Protein AF-A0A163FP95-F1 (afdb_monomer_lite)

Radius of gyration: 19.17 Å; chains: 1; bounding box: 48×34×43 Å

Structure (mmCIF, N/CA/C/O backbone):
data_AF-A0A163FP95-F1
#
_entry.id   AF-A0A163FP95-F1
#
loop_
_atom_site.group_PDB
_atom_site.id
_atom_site.type_symbol
_atom_site.label_atom_id
_atom_site.label_alt_id
_atom_site.label_comp_id
_atom_site.label_asym_id
_atom_site.label_entity_id
_atom_site.label_seq_id
_atom_site.pdbx_PDB_ins_code
_atom_site.Cartn_x
_atom_site.Cartn_y
_atom_site.Cartn_z
_atom_site.occupancy
_atom_site.B_iso_or_equiv
_atom_site.auth_seq_id
_atom_site.auth_comp_id
_atom_site.auth_asym_id
_atom_site.auth_atom_id
_atom_site.pdbx_PDB_model_num
ATOM 1 N N . MET A 1 1 ? 31.883 22.678 -21.653 1.00 46.69 1 MET A N 1
ATOM 2 C CA . MET A 1 1 ? 30.876 22.072 -20.756 1.00 46.69 1 MET A CA 1
ATOM 3 C C . MET A 1 1 ? 29.627 21.788 -21.565 1.00 46.69 1 MET A C 1
ATOM 5 O O . MET A 1 1 ? 28.921 22.738 -21.874 1.00 46.69 1 MET A O 1
ATOM 9 N N . LYS A 1 2 ? 29.409 20.536 -21.975 1.00 46.62 2 LYS A N 1
ATOM 10 C CA . LYS A 1 2 ? 28.126 20.008 -22.465 1.00 46.62 2 LYS A CA 1
ATOM 11 C C . LYS A 1 2 ? 28.339 18.539 -22.810 1.00 46.62 2 LYS A C 1
ATOM 13 O O . LYS A 1 2 ? 28.812 18.267 -23.894 1.00 46.62 2 LYS A O 1
ATOM 18 N N . ASP A 1 3 ? 27.989 17.666 -21.877 1.00 42.66 3 ASP A N 1
ATOM 19 C CA . ASP A 1 3 ? 27.612 16.277 -22.139 1.00 42.66 3 ASP A CA 1
ATOM 20 C C . ASP A 1 3 ? 26.521 15.949 -21.115 1.00 42.66 3 ASP A C 1
ATOM 22 O O . ASP A 1 3 ? 26.754 15.348 -20.068 1.00 42.66 3 ASP A O 1
ATOM 26 N N . ALA A 1 4 ? 25.320 16.480 -21.354 1.00 55.12 4 ALA A N 1
ATOM 27 C CA . ALA A 1 4 ? 24.137 15.980 -20.673 1.00 55.12 4 ALA A CA 1
ATOM 28 C C . ALA A 1 4 ? 23.875 14.599 -21.279 1.00 55.12 4 ALA A C 1
ATOM 30 O O . ALA A 1 4 ? 23.397 14.501 -22.404 1.00 55.12 4 ALA A O 1
ATOM 31 N N . ASN A 1 5 ? 24.307 13.564 -20.561 1.00 53.00 5 ASN A N 1
ATOM 32 C CA . ASN A 1 5 ? 24.163 12.161 -20.919 1.00 53.00 5 ASN A CA 1
ATOM 33 C C . ASN A 1 5 ? 22.698 11.877 -21.295 1.00 53.00 5 ASN A C 1
ATOM 35 O O . ASN A 1 5 ? 21.823 11.870 -20.427 1.00 53.00 5 ASN A O 1
ATOM 39 N N . GLU A 1 6 ? 22.420 11.720 -22.588 1.00 56.12 6 GLU A N 1
ATOM 40 C CA . GLU A 1 6 ? 21.080 11.452 -23.102 1.00 56.12 6 GLU A CA 1
ATOM 41 C C . GLU A 1 6 ? 20.744 9.994 -22.768 1.00 56.12 6 GLU A C 1
ATOM 43 O O . GLU A 1 6 ? 21.067 9.063 -23.503 1.00 56.12 6 GLU A O 1
ATOM 48 N N . GLN A 1 7 ? 20.184 9.778 -21.577 1.00 68.56 7 GLN A N 1
ATOM 49 C CA . GLN A 1 7 ? 19.815 8.446 -21.114 1.00 68.56 7 GLN A CA 1
ATOM 50 C C . GLN A 1 7 ? 18.692 7.896 -21.998 1.00 68.56 7 GLN A C 1
ATOM 52 O O . GLN A 1 7 ? 17.533 8.306 -21.904 1.00 68.56 7 GLN A O 1
ATOM 57 N N . VAL A 1 8 ? 19.041 6.952 -22.870 1.00 73.38 8 VAL A N 1
ATOM 58 C CA . VAL A 1 8 ? 18.075 6.232 -23.699 1.00 73.38 8 VAL A CA 1
ATOM 59 C C . VAL A 1 8 ? 17.243 5.320 -22.799 1.00 73.38 8 VAL A C 1
ATOM 61 O O . VAL A 1 8 ? 17.754 4.400 -22.165 1.00 73.38 8 VAL A O 1
ATOM 64 N N . LEU A 1 9 ? 15.936 5.569 -22.753 1.00 78.00 9 LEU A N 1
ATOM 65 C CA . LEU A 1 9 ? 14.996 4.822 -21.923 1.00 78.00 9 LEU A CA 1
ATOM 66 C C . LEU A 1 9 ? 14.703 3.429 -22.517 1.00 78.00 9 LEU A C 1
ATOM 68 O O . LEU A 1 9 ? 13.754 3.268 -23.296 1.00 78.00 9 LEU A O 1
ATOM 72 N N . SER A 1 10 ? 15.479 2.416 -22.120 1.00 86.44 10 SER A N 1
ATOM 73 C CA . SER A 1 10 ? 15.246 1.009 -22.491 1.00 86.44 10 SER A CA 1
ATOM 74 C C . SER A 1 10 ? 13.986 0.440 -21.815 1.00 86.44 10 SER A C 1
ATOM 76 O O . SER A 1 10 ? 13.407 1.065 -20.926 1.00 86.44 10 SER A O 1
ATOM 78 N N . GLU A 1 11 ? 13.468 -0.705 -22.273 1.00 82.12 11 GLU A N 1
ATOM 79 C CA . GLU A 1 11 ? 12.379 -1.401 -21.558 1.00 82.12 11 GLU A CA 1
ATOM 80 C C . GLU A 1 11 ? 12.875 -2.012 -20.239 1.00 82.12 11 GLU A C 1
ATOM 82 O O . GLU A 1 11 ? 12.173 -1.933 -19.238 1.00 82.12 11 GLU A O 1
ATOM 87 N N . GLU A 1 12 ? 14.119 -2.494 -20.191 1.00 87.00 12 GLU A N 1
ATOM 88 C CA . GLU A 1 12 ? 14.756 -2.995 -18.966 1.00 87.00 12 GLU A CA 1
ATOM 89 C C . GLU A 1 12 ? 14.814 -1.920 -17.872 1.00 87.00 12 GLU A C 1
ATOM 91 O O . GLU A 1 12 ? 14.367 -2.148 -16.752 1.00 87.00 12 GLU A O 1
ATOM 96 N N . SER A 1 13 ? 15.253 -0.701 -18.201 1.00 87.38 13 SER A N 1
ATOM 97 C CA . SER A 1 13 ? 15.283 0.401 -17.232 1.00 87.38 13 SER A CA 1
ATOM 98 C C . SER A 1 13 ? 13.884 0.800 -16.751 1.00 87.38 13 SER A C 1
ATOM 100 O O . SER A 1 13 ? 13.740 1.301 -15.637 1.00 87.38 13 SER A O 1
ATOM 102 N N . LYS A 1 14 ? 12.837 0.567 -17.558 1.00 84.81 14 LYS A N 1
ATOM 103 C CA . LYS A 1 14 ? 11.447 0.773 -17.122 1.00 84.81 14 LYS A CA 1
ATOM 104 C C . LYS A 1 14 ? 10.998 -0.306 -16.145 1.00 84.81 14 LYS A C 1
ATOM 106 O O . LYS A 1 14 ? 10.303 0.037 -15.197 1.00 84.81 14 LYS A O 1
ATOM 111 N N . GLU A 1 15 ? 11.355 -1.571 -16.374 1.00 86.69 15 GLU A N 1
ATOM 112 C CA . GLU A 1 15 ? 11.075 -2.647 -15.411 1.00 86.69 15 GLU A CA 1
ATOM 113 C C . GLU A 1 15 ? 11.778 -2.394 -14.080 1.00 86.69 15 GLU A C 1
ATOM 115 O O . GLU A 1 15 ? 11.108 -2.349 -13.055 1.00 86.69 15 GLU A O 1
ATOM 120 N N . VAL A 1 16 ? 13.075 -2.070 -14.097 1.00 90.69 16 VAL A N 1
ATOM 121 C CA . VAL A 1 16 ? 13.829 -1.749 -12.871 1.00 90.69 16 VAL A CA 1
ATOM 122 C C . VAL A 1 16 ? 13.165 -0.618 -12.079 1.00 90.69 16 VAL A C 1
ATOM 124 O O . VAL A 1 16 ? 13.054 -0.688 -10.857 1.00 90.69 16 VAL A O 1
ATOM 127 N N . TRP A 1 17 ? 12.681 0.422 -12.765 1.00 88.44 17 TRP A N 1
ATOM 128 C CA . TRP A 1 17 ? 11.942 1.502 -12.112 1.00 88.44 17 TRP A CA 1
ATOM 129 C C . TRP A 1 17 ? 10.603 1.038 -11.521 1.00 88.44 17 TRP A C 1
ATOM 131 O O . TRP A 1 17 ? 10.270 1.415 -10.398 1.00 88.44 17 TRP A O 1
ATOM 141 N N . ARG A 1 18 ? 9.831 0.226 -12.253 1.00 86.81 18 ARG A N 1
ATOM 142 C CA . ARG A 1 18 ? 8.556 -0.320 -11.759 1.00 86.81 18 ARG A CA 1
ATOM 143 C C . ARG A 1 18 ? 8.756 -1.174 -10.513 1.00 86.81 18 ARG A C 1
ATOM 145 O O . ARG A 1 18 ? 8.034 -0.978 -9.536 1.00 86.81 18 ARG A O 1
ATOM 152 N N . ASP A 1 19 ? 9.754 -2.049 -10.536 1.00 89.12 19 ASP A N 1
ATOM 153 C CA . ASP A 1 19 ? 10.103 -2.902 -9.403 1.00 89.12 19 ASP A CA 1
ATOM 154 C C . ASP A 1 19 ? 10.531 -2.064 -8.201 1.00 89.12 19 ASP A C 1
ATOM 156 O O . ASP A 1 19 ? 10.069 -2.299 -7.087 1.00 89.12 19 ASP A O 1
ATOM 160 N N . HIS A 1 20 ? 11.347 -1.031 -8.424 1.00 91.06 20 HIS A N 1
ATOM 161 C CA . HIS A 1 20 ? 11.757 -0.120 -7.361 1.00 91.06 20 HIS A CA 1
ATOM 162 C C . HIS A 1 20 ? 10.558 0.570 -6.695 1.00 91.06 20 HIS A C 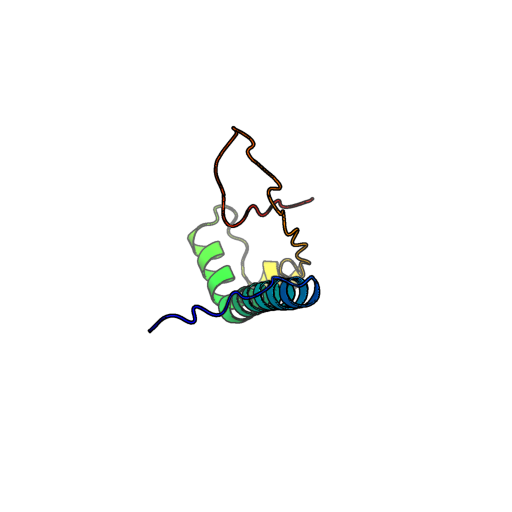1
ATOM 164 O O . HIS A 1 20 ? 10.445 0.555 -5.471 1.00 91.06 20 HIS A O 1
ATOM 170 N N . VAL A 1 21 ? 9.624 1.115 -7.481 1.00 88.69 21 VAL A N 1
ATOM 171 C CA . VAL A 1 21 ? 8.411 1.754 -6.940 1.00 88.69 21 VAL A CA 1
ATOM 172 C C . VAL A 1 21 ? 7.541 0.752 -6.178 1.00 88.69 21 VAL A C 1
ATOM 174 O O . VAL A 1 21 ? 7.008 1.088 -5.120 1.00 88.69 21 VAL A O 1
ATOM 177 N N . LEU A 1 22 ? 7.404 -0.479 -6.680 1.00 87.88 22 LEU A N 1
ATOM 178 C CA . LEU A 1 22 ? 6.672 -1.533 -5.978 1.00 87.88 22 LEU A CA 1
ATOM 179 C C . LEU A 1 22 ? 7.315 -1.843 -4.620 1.00 87.88 22 LEU A C 1
ATOM 181 O O . LEU A 1 22 ? 6.606 -1.906 -3.617 1.00 87.88 22 LEU A O 1
ATOM 185 N N . GLN A 1 23 ? 8.642 -1.981 -4.571 1.00 90.81 23 GLN A N 1
ATOM 186 C CA . GLN A 1 23 ? 9.369 -2.218 -3.323 1.00 90.81 23 GLN A CA 1
ATOM 187 C C . GLN A 1 23 ? 9.200 -1.066 -2.332 1.00 90.81 23 GLN A C 1
ATOM 189 O O . GLN A 1 23 ? 8.950 -1.318 -1.159 1.00 90.81 23 GLN A O 1
ATOM 194 N N . GLU A 1 24 ? 9.250 0.189 -2.785 1.00 92.38 24 GLU A N 1
ATOM 195 C CA . GLU A 1 24 ? 9.005 1.346 -1.914 1.00 92.38 24 GLU A CA 1
ATOM 196 C C . GLU A 1 24 ? 7.602 1.312 -1.290 1.00 92.38 24 GLU A C 1
ATOM 198 O O . GLU A 1 24 ? 7.446 1.564 -0.095 1.00 92.38 24 GLU A O 1
ATOM 203 N N . ILE A 1 25 ? 6.577 0.941 -2.064 1.00 88.69 25 ILE A N 1
ATOM 204 C CA . ILE A 1 25 ? 5.199 0.833 -1.563 1.00 88.69 25 ILE A CA 1
ATOM 205 C C . ILE A 1 25 ? 5.068 -0.313 -0.554 1.00 88.69 25 ILE A C 1
ATOM 207 O O . ILE A 1 25 ? 4.464 -0.132 0.506 1.00 88.69 25 ILE A O 1
ATOM 211 N N . VAL A 1 26 ? 5.654 -1.475 -0.849 1.00 88.50 26 VAL A N 1
ATOM 212 C CA . VAL A 1 26 ? 5.656 -2.629 0.064 1.00 88.50 26 VAL A CA 1
ATOM 213 C C . VAL A 1 26 ? 6.382 -2.284 1.365 1.00 88.50 26 VAL A C 1
ATOM 215 O O . VAL A 1 26 ? 5.843 -2.510 2.449 1.00 88.50 26 VAL A O 1
ATOM 218 N N . ASN A 1 27 ? 7.560 -1.667 1.274 1.00 91.44 27 ASN A N 1
ATOM 219 C CA . ASN A 1 27 ? 8.343 -1.234 2.430 1.00 91.44 27 ASN A CA 1
ATOM 220 C C . ASN A 1 27 ? 7.582 -0.207 3.271 1.00 91.44 27 ASN A C 1
ATOM 222 O O . ASN A 1 27 ? 7.574 -0.290 4.501 1.00 91.44 27 ASN A O 1
ATOM 226 N N . PHE A 1 28 ? 6.909 0.747 2.626 1.00 90.94 28 PHE A N 1
ATOM 227 C CA . PHE A 1 28 ? 6.083 1.737 3.307 1.00 90.94 28 PHE A CA 1
ATOM 228 C C . PHE A 1 28 ? 4.948 1.082 4.102 1.00 90.94 28 PHE A C 1
ATOM 230 O O . PHE A 1 28 ? 4.790 1.371 5.287 1.00 90.94 28 PHE A O 1
ATOM 237 N N . LEU A 1 29 ? 4.182 0.180 3.480 1.00 89.06 29 LEU A N 1
ATOM 238 C CA . LEU A 1 29 ? 3.066 -0.504 4.142 1.00 89.06 29 LEU A CA 1
ATOM 239 C C . LEU A 1 29 ? 3.554 -1.417 5.274 1.00 89.06 29 LEU A C 1
ATOM 241 O O . LEU A 1 29 ? 2.986 -1.401 6.365 1.00 89.06 29 LEU A O 1
ATOM 245 N N . GLY A 1 30 ? 4.636 -2.163 5.037 1.00 89.50 30 GLY A N 1
ATOM 246 C CA . GLY A 1 30 ? 5.226 -3.063 6.026 1.00 89.50 30 GLY A CA 1
ATOM 247 C C . GLY A 1 30 ? 5.792 -2.327 7.242 1.00 89.50 30 GLY A C 1
ATOM 248 O O . GLY A 1 30 ? 5.514 -2.706 8.377 1.00 89.50 30 GLY A O 1
ATOM 249 N N . SER A 1 31 ? 6.540 -1.239 7.024 1.00 93.44 31 SER A N 1
ATOM 250 C CA . SER A 1 31 ? 7.164 -0.465 8.112 1.00 93.44 31 SER A CA 1
ATOM 251 C C . SER A 1 31 ? 6.174 0.365 8.932 1.00 93.44 31 SER A C 1
ATOM 253 O O . SER A 1 31 ? 6.492 0.747 10.057 1.00 93.44 31 SER A O 1
ATOM 255 N N . ARG A 1 32 ? 4.975 0.632 8.399 1.00 93.50 32 ARG A N 1
ATOM 256 C CA . ARG A 1 32 ? 3.953 1.477 9.040 1.00 93.50 32 ARG A CA 1
ATOM 257 C C . ARG A 1 32 ? 2.712 0.717 9.497 1.00 93.50 32 ARG A C 1
ATOM 259 O O . ARG A 1 32 ? 1.691 1.340 9.774 1.00 93.50 32 ARG A O 1
ATOM 266 N N . LYS A 1 33 ? 2.783 -0.613 9.616 1.00 91.06 33 LYS A N 1
ATOM 267 C CA . LYS A 1 33 ? 1.647 -1.455 10.033 1.00 91.06 33 LYS A CA 1
ATOM 268 C C . LYS A 1 33 ? 0.973 -0.953 11.318 1.00 91.06 33 LYS A C 1
ATOM 270 O O . LYS A 1 33 ? -0.245 -0.808 11.348 1.00 91.06 33 LYS A O 1
ATOM 275 N N . ASP A 1 34 ? 1.750 -0.639 12.353 1.00 91.06 34 ASP A N 1
ATOM 276 C CA . ASP A 1 34 ? 1.195 -0.137 13.617 1.00 91.06 34 ASP A CA 1
ATOM 277 C C . ASP A 1 34 ? 0.565 1.255 13.476 1.00 91.06 34 ASP A C 1
ATOM 279 O O . ASP A 1 34 ? -0.529 1.494 13.987 1.00 91.06 34 ASP A O 1
ATOM 283 N N . GLU A 1 35 ? 1.187 2.144 12.698 1.00 93.50 35 GLU A N 1
ATOM 284 C CA . GLU A 1 35 ? 0.644 3.475 12.410 1.00 93.50 35 GLU A CA 1
ATOM 285 C C . GLU A 1 35 ? -0.700 3.387 11.664 1.00 93.50 35 GLU A C 1
ATOM 287 O O . GLU A 1 35 ? -1.617 4.164 11.930 1.00 93.50 35 GLU A O 1
ATOM 292 N N . ILE A 1 36 ? -0.853 2.411 10.762 1.00 92.19 36 ILE A N 1
ATOM 293 C CA . ILE A 1 36 ? -2.108 2.154 10.043 1.00 92.19 36 ILE A CA 1
ATOM 294 C C . ILE A 1 36 ? -3.230 1.790 11.027 1.00 92.19 36 ILE A C 1
ATOM 296 O O . ILE A 1 36 ? -4.320 2.363 10.933 1.00 92.19 36 ILE A O 1
ATOM 300 N N . TYR A 1 37 ? -2.971 0.910 12.002 1.00 91.06 37 TYR A N 1
ATOM 301 C CA . TYR A 1 37 ? -3.960 0.585 13.039 1.00 91.06 37 TYR A CA 1
ATOM 302 C C . TYR A 1 37 ? -4.318 1.795 13.900 1.00 91.06 37 TYR A C 1
ATOM 304 O O . TYR A 1 37 ? -5.498 2.050 14.150 1.00 91.06 37 TYR A O 1
ATOM 312 N N . GLU A 1 38 ? -3.320 2.560 14.345 1.00 90.62 38 GLU A N 1
ATOM 313 C CA . GLU A 1 38 ? -3.561 3.752 15.159 1.00 90.62 38 GLU A CA 1
ATOM 314 C C . GLU A 1 38 ? -4.388 4.799 14.413 1.00 90.62 38 GLU A C 1
ATOM 316 O O . GLU A 1 38 ? -5.308 5.397 14.977 1.00 90.62 38 GLU A O 1
ATOM 321 N N . ASN A 1 39 ? -4.066 5.028 13.142 1.00 90.88 39 ASN A N 1
ATOM 322 C CA . ASN A 1 39 ? -4.782 5.978 12.304 1.00 90.88 39 ASN A CA 1
ATOM 323 C C . ASN A 1 39 ? -6.224 5.522 12.067 1.00 90.88 39 ASN A C 1
ATOM 325 O O . ASN A 1 39 ? -7.137 6.342 12.181 1.00 90.88 39 ASN A O 1
ATOM 329 N N . TYR A 1 40 ? -6.451 4.225 11.831 1.00 91.31 40 TYR A N 1
ATOM 330 C CA . TYR A 1 40 ? -7.799 3.663 11.758 1.00 91.31 40 TYR A CA 1
ATOM 331 C C . TYR A 1 40 ? -8.575 3.889 13.061 1.00 91.31 40 TYR A C 1
ATOM 333 O O . TYR A 1 40 ? -9.696 4.395 13.023 1.00 91.31 40 TYR A O 1
ATOM 341 N N . ALA A 1 41 ? -7.973 3.599 14.217 1.00 87.56 41 ALA A N 1
ATOM 342 C CA . ALA A 1 41 ? -8.620 3.777 15.517 1.00 87.56 41 ALA A CA 1
ATOM 343 C C . ALA A 1 41 ? -8.999 5.244 15.802 1.00 87.56 41 ALA A C 1
ATOM 345 O O . ALA A 1 41 ? -10.024 5.507 16.430 1.00 87.56 41 ALA A O 1
ATOM 346 N N . LYS A 1 42 ? -8.195 6.203 15.321 1.00 86.50 42 LYS A N 1
ATOM 347 C CA . LYS A 1 42 ? -8.447 7.647 15.475 1.00 86.50 42 LYS A CA 1
ATOM 348 C C . LYS A 1 42 ? -9.532 8.176 14.529 1.00 86.50 42 LYS A C 1
ATOM 350 O O . LYS A 1 42 ? -10.207 9.139 14.881 1.00 86.50 42 LYS A O 1
ATOM 355 N N . GLN A 1 43 ? -9.668 7.599 13.333 1.00 85.88 43 GLN A N 1
ATOM 356 C CA . GLN A 1 43 ? -10.471 8.173 12.240 1.00 85.88 43 GLN A CA 1
ATOM 357 C C . GLN A 1 43 ? -11.753 7.389 11.917 1.00 85.88 43 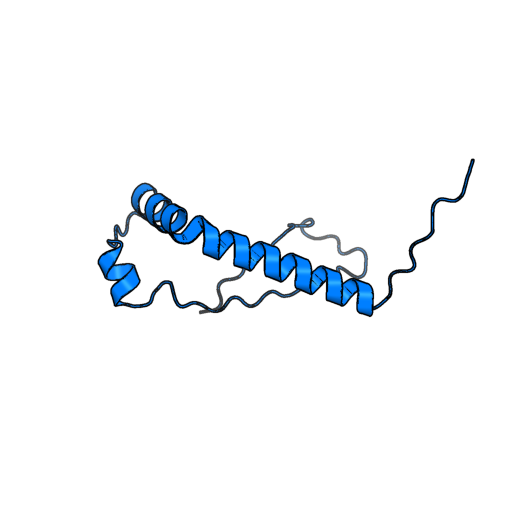GLN A C 1
ATOM 359 O O . GLN A 1 43 ? -12.654 7.935 11.286 1.00 85.88 43 GLN A O 1
ATOM 364 N N . SER A 1 44 ? -11.851 6.118 12.313 1.00 80.31 44 SER A N 1
ATOM 365 C CA . SER A 1 44 ? -12.964 5.240 11.939 1.00 80.31 44 SER A CA 1
ATOM 366 C C . SER A 1 44 ? -14.167 5.366 12.875 1.00 80.31 44 SER A C 1
ATOM 368 O O . SER A 1 44 ? -14.052 5.231 14.094 1.00 80.31 44 SER A O 1
ATOM 370 N N . GLU A 1 45 ? -15.360 5.513 12.295 1.00 77.06 45 GLU A N 1
ATOM 371 C CA . GLU A 1 45 ? -16.632 5.429 13.025 1.00 77.06 45 GLU A CA 1
ATOM 372 C C . GLU A 1 45 ? -16.984 3.988 13.434 1.00 77.06 45 GLU A C 1
ATOM 374 O O . GLU A 1 45 ? -17.659 3.783 14.441 1.00 77.06 45 GLU A O 1
ATOM 379 N N . ALA A 1 46 ? -16.490 2.987 12.692 1.00 77.56 46 ALA A N 1
ATOM 380 C CA . ALA A 1 46 ? -16.793 1.570 12.913 1.00 77.56 46 ALA A CA 1
ATOM 381 C C . ALA A 1 46 ? -16.010 0.941 14.084 1.00 77.56 46 ALA A C 1
ATOM 383 O O . ALA A 1 46 ? -16.401 -0.116 14.572 1.00 77.56 46 ALA A O 1
ATOM 384 N N . ARG A 1 47 ? -14.930 1.595 14.546 1.00 77.25 47 ARG A N 1
ATOM 385 C CA . ARG A 1 47 ? -14.159 1.276 15.770 1.00 77.25 47 ARG A CA 1
ATOM 386 C C . ARG A 1 47 ? -13.810 -0.211 15.979 1.00 77.25 47 ARG A C 1
ATOM 388 O O . ARG A 1 47 ? -13.833 -0.682 17.116 1.00 77.25 47 ARG A O 1
ATOM 395 N N . LEU A 1 48 ? -13.467 -0.957 14.923 1.00 90.06 48 LEU A N 1
ATOM 396 C CA . LEU A 1 48 ? -12.921 -2.310 15.099 1.00 90.06 48 LEU A CA 1
ATOM 397 C C . LEU A 1 48 ? -11.615 -2.243 15.904 1.00 90.06 48 LEU A C 1
ATOM 399 O O . LEU A 1 48 ? -10.774 -1.377 15.654 1.00 90.06 48 LEU A O 1
ATOM 403 N N . SER A 1 49 ? -11.452 -3.141 16.878 1.00 89.81 49 SER A N 1
ATOM 404 C CA . SER A 1 49 ? -10.207 -3.228 17.644 1.00 89.81 49 SER A CA 1
ATOM 405 C C . SER A 1 49 ? -9.106 -3.890 16.812 1.00 89.81 49 SER A C 1
ATOM 407 O O . SER A 1 49 ? -9.392 -4.634 15.870 1.00 89.81 49 SER A O 1
ATOM 409 N N . LYS A 1 50 ? -7.840 -3.646 17.170 1.00 90.88 50 LYS A N 1
ATOM 410 C CA . LYS A 1 50 ? -6.688 -4.264 16.495 1.00 90.88 50 LYS A CA 1
ATOM 411 C C . LYS A 1 50 ? -6.786 -5.791 16.519 1.00 90.88 50 LYS A C 1
ATOM 413 O O . LYS A 1 50 ? -6.541 -6.426 15.502 1.00 90.88 50 LYS A O 1
ATOM 418 N N . GLU A 1 51 ? -7.214 -6.363 17.642 1.00 92.00 51 GLU A N 1
ATOM 419 C CA . GLU A 1 51 ? -7.350 -7.811 17.825 1.00 92.00 51 GLU A CA 1
ATOM 420 C C . GLU A 1 51 ? -8.373 -8.414 16.861 1.00 92.00 51 GLU A C 1
ATOM 422 O O . GLU A 1 51 ? -8.139 -9.494 16.329 1.00 92.00 51 GLU A O 1
ATOM 427 N N . VAL A 1 52 ? -9.485 -7.716 16.600 1.00 93.31 52 VAL A N 1
ATOM 428 C CA . VAL A 1 52 ? -10.490 -8.169 15.625 1.00 93.31 52 VAL A CA 1
ATOM 429 C C . VAL A 1 52 ? -9.935 -8.084 14.207 1.00 93.31 52 VAL A C 1
ATOM 431 O O . VAL A 1 52 ? -10.083 -9.024 13.434 1.00 93.31 52 VAL A O 1
ATOM 434 N N . ILE A 1 53 ? -9.268 -6.979 13.864 1.00 92.38 53 ILE A N 1
ATOM 435 C CA . ILE A 1 53 ? -8.690 -6.786 12.526 1.00 92.38 53 ILE A CA 1
ATOM 436 C C . ILE A 1 53 ? -7.630 -7.861 12.237 1.00 92.38 53 ILE A C 1
ATOM 438 O O . ILE A 1 53 ? -7.590 -8.401 11.133 1.00 92.38 53 ILE A O 1
ATOM 442 N N . GLU A 1 54 ? -6.801 -8.198 13.227 1.00 91.56 54 GLU A N 1
ATOM 443 C CA . GLU A 1 54 ? -5.788 -9.251 13.108 1.00 91.56 54 GLU A CA 1
ATOM 444 C C . GLU A 1 54 ? -6.390 -10.655 13.112 1.00 91.56 54 GLU A C 1
ATOM 446 O O . GLU A 1 54 ? -6.002 -11.477 12.287 1.00 91.56 54 GLU A O 1
ATOM 451 N N . GLY A 1 55 ? -7.345 -10.929 14.003 1.00 93.25 55 GLY A N 1
ATOM 452 C CA . GLY A 1 55 ? -7.975 -12.244 14.126 1.00 93.25 55 GLY A CA 1
ATOM 453 C C . GLY A 1 55 ? -8.750 -12.668 12.879 1.00 93.25 55 GLY A C 1
ATOM 454 O O . GLY A 1 55 ? -8.764 -13.848 12.543 1.00 93.25 55 GLY A O 1
ATOM 455 N N . GLU A 1 56 ? -9.336 -11.704 12.168 1.00 94.06 56 GLU A N 1
ATOM 456 C CA . GLU A 1 56 ? -10.066 -11.930 10.914 1.00 94.06 56 GLU A CA 1
ATOM 457 C C . GLU A 1 56 ? -9.170 -11.819 9.664 1.00 94.06 56 GLU A C 1
ATOM 459 O O . GLU A 1 56 ? -9.669 -11.892 8.541 1.00 94.06 56 GLU A O 1
ATOM 464 N N . GLY A 1 57 ? -7.856 -11.611 9.824 1.00 90.06 57 GLY A N 1
ATOM 465 C CA . GLY A 1 57 ? -6.918 -11.524 8.698 1.00 90.06 57 GLY A CA 1
ATOM 466 C C . GLY A 1 57 ? -7.159 -10.320 7.782 1.00 90.06 57 GLY A C 1
ATOM 467 O O . GLY A 1 57 ? -6.813 -10.346 6.606 1.00 90.06 57 GLY A O 1
ATOM 468 N N . LEU A 1 58 ? -7.744 -9.227 8.283 1.00 88.88 58 LEU A N 1
ATOM 469 C CA . LEU A 1 58 ? -8.104 -8.072 7.444 1.00 88.88 58 LEU A CA 1
ATOM 470 C C . LEU A 1 58 ? -6.887 -7.278 6.933 1.00 88.88 58 LEU A C 1
ATOM 472 O O . LEU A 1 58 ? -7.035 -6.411 6.072 1.00 88.88 58 LEU A O 1
ATOM 476 N N . MET A 1 59 ? -5.692 -7.562 7.459 1.00 86.94 59 MET A N 1
ATOM 477 C CA . MET A 1 59 ? -4.421 -7.044 6.940 1.00 86.94 59 MET A CA 1
ATOM 478 C C . MET A 1 59 ? -3.770 -7.962 5.898 1.00 86.94 59 MET A C 1
ATOM 480 O O . MET A 1 59 ? -2.762 -7.571 5.308 1.00 86.94 59 MET A O 1
ATOM 484 N N . ASP A 1 60 ? -4.340 -9.139 5.642 1.00 86.31 60 ASP A N 1
ATOM 485 C CA . ASP A 1 60 ? -3.849 -10.081 4.640 1.00 86.31 60 ASP A CA 1
ATOM 486 C C . ASP A 1 60 ? -4.453 -9.716 3.280 1.00 86.31 60 ASP A C 1
ATOM 488 O O . ASP A 1 60 ? -5.404 -10.330 2.796 1.00 86.31 60 ASP A O 1
ATOM 492 N N . PHE A 1 61 ? -3.927 -8.651 2.673 1.00 80.38 61 PHE A N 1
ATOM 493 C CA . PHE A 1 61 ? -4.384 -8.165 1.374 1.00 80.38 61 PHE A CA 1
ATOM 494 C C . PHE A 1 61 ? -3.282 -8.212 0.319 1.00 80.38 61 PHE A C 1
ATOM 496 O O . PHE A 1 61 ? -2.102 -7.982 0.586 1.00 80.38 61 PHE A O 1
ATOM 503 N N . GLU A 1 62 ? -3.700 -8.446 -0.921 1.00 81.88 62 GLU A N 1
ATOM 504 C CA . GLU A 1 62 ? -2.848 -8.322 -2.097 1.00 81.88 62 GLU A CA 1
ATOM 505 C C . GLU A 1 62 ? -3.061 -6.956 -2.751 1.00 81.88 62 GLU A C 1
ATOM 507 O O . GLU A 1 62 ? -4.187 -6.465 -2.873 1.00 81.88 62 GLU A O 1
ATOM 512 N N . LEU A 1 63 ? -1.969 -6.331 -3.196 1.00 76.81 63 LEU A N 1
ATOM 513 C CA . LEU A 1 63 ? -2.016 -5.060 -3.910 1.00 76.81 63 LEU A CA 1
ATOM 514 C C . LEU A 1 63 ? -1.629 -5.262 -5.375 1.00 76.81 63 LEU A C 1
ATOM 516 O O . LEU A 1 63 ? -0.485 -5.580 -5.690 1.00 76.81 63 LEU A O 1
ATOM 520 N N . ALA A 1 64 ? -2.570 -4.996 -6.280 1.00 77.12 64 ALA A N 1
ATOM 521 C CA . ALA A 1 64 ? -2.298 -4.922 -7.710 1.00 77.12 64 ALA A CA 1
ATOM 522 C C . ALA A 1 64 ? -2.015 -3.469 -8.124 1.00 77.12 64 ALA A C 1
ATOM 524 O O . ALA A 1 64 ? -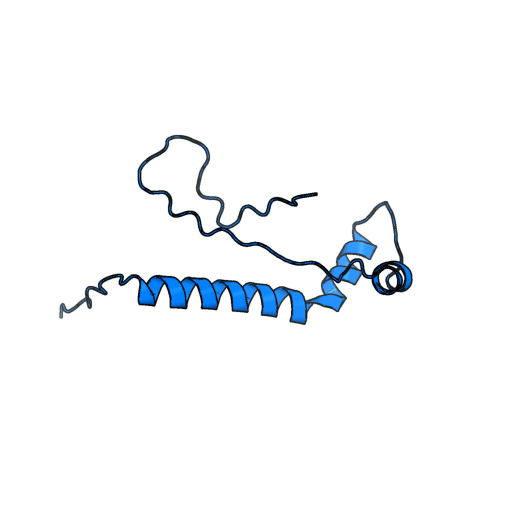2.868 -2.591 -7.977 1.00 77.12 64 ALA A O 1
ATOM 525 N N . ILE A 1 65 ? -0.827 -3.214 -8.680 1.00 76.31 65 ILE A N 1
ATOM 526 C CA . ILE A 1 65 ? -0.430 -1.890 -9.180 1.00 76.31 65 ILE A CA 1
ATOM 527 C C . ILE A 1 65 ? -0.361 -1.922 -10.702 1.00 76.31 65 ILE A C 1
ATOM 529 O O . ILE A 1 65 ? 0.360 -2.721 -11.293 1.00 76.31 65 ILE A O 1
ATOM 533 N N . THR A 1 66 ? -1.092 -1.015 -11.348 1.00 74.50 66 THR A N 1
ATOM 534 C CA . THR A 1 66 ? -1.027 -0.830 -12.802 1.00 74.50 66 THR A CA 1
ATOM 535 C C . THR A 1 66 ? -0.264 0.445 -13.134 1.00 74.50 66 THR A C 1
ATOM 537 O O . THR A 1 66 ? -0.708 1.548 -12.817 1.00 74.50 66 THR A O 1
ATOM 540 N N . PHE A 1 67 ? 0.864 0.307 -13.830 1.00 71.75 67 PHE A N 1
ATOM 541 C CA . PHE A 1 67 ? 1.629 1.445 -14.334 1.00 71.75 67 PHE A CA 1
ATOM 542 C C . PHE A 1 67 ? 1.040 1.941 -15.658 1.00 71.75 67 PHE A C 1
ATOM 544 O O . PHE A 1 67 ? 1.282 1.371 -16.724 1.00 71.75 67 PHE A O 1
ATOM 551 N N . LEU A 1 68 ? 0.273 3.027 -15.597 1.00 73.44 68 LEU A N 1
ATOM 552 C CA . LEU A 1 68 ? -0.298 3.667 -16.779 1.00 73.44 68 LEU A CA 1
ATOM 553 C C . LEU A 1 68 ? 0.735 4.615 -17.405 1.00 73.44 68 LEU A C 1
ATOM 555 O O . LEU A 1 68 ? 1.109 5.625 -16.812 1.00 73.44 68 LEU A O 1
ATOM 559 N N . ARG A 1 69 ? 1.198 4.315 -18.625 1.00 64.12 69 ARG A N 1
ATOM 560 C CA . ARG A 1 69 ? 1.898 5.309 -19.453 1.00 64.12 69 ARG A CA 1
ATOM 561 C C . ARG A 1 69 ? 0.850 6.081 -20.228 1.00 64.12 69 ARG A C 1
ATOM 563 O O . ARG A 1 69 ? 0.251 5.529 -21.149 1.00 64.12 69 ARG A O 1
ATOM 570 N N . ASP A 1 70 ? 0.676 7.351 -19.887 1.00 57.47 70 ASP A N 1
ATOM 571 C CA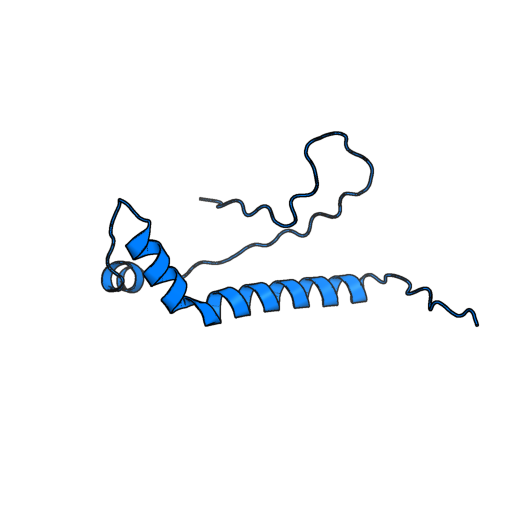 . ASP A 1 70 ? -0.182 8.243 -20.654 1.00 57.47 70 ASP A CA 1
ATOM 572 C C . ASP A 1 70 ? 0.471 8.509 -22.022 1.00 57.47 70 ASP A C 1
ATOM 574 O O . ASP A 1 70 ? 1.329 9.380 -22.204 1.00 57.47 70 ASP A O 1
ATOM 578 N N . LYS A 1 71 ? 0.170 7.653 -23.002 1.00 51.97 71 LYS A N 1
ATOM 579 C CA . LYS A 1 71 ? 0.671 7.798 -24.368 1.00 51.97 71 LYS A CA 1
ATOM 580 C C . LYS A 1 71 ? -0.186 8.850 -25.080 1.00 51.97 71 LYS A C 1
ATOM 582 O O . LYS A 1 71 ? -1.073 8.509 -25.848 1.00 51.97 71 LYS A O 1
ATOM 587 N N . LYS A 1 72 ? 0.206 10.116 -24.888 1.00 48.12 72 LYS A N 1
ATOM 588 C CA . LYS A 1 72 ? -0.210 11.343 -25.604 1.00 48.12 72 LYS A CA 1
ATOM 589 C C . LYS A 1 72 ? -1.578 11.945 -25.223 1.00 48.12 72 LYS A C 1
ATOM 591 O O . LYS A 1 72 ? -2.620 11.441 -25.609 1.00 48.12 72 LYS A O 1
ATOM 596 N N . LYS A 1 73 ? -1.505 13.174 -24.687 1.00 48.47 73 LYS A N 1
ATOM 597 C CA . LYS A 1 73 ? -2.437 14.306 -24.893 1.00 48.47 73 LYS A CA 1
ATOM 598 C C . LYS A 1 73 ? -3.939 13.966 -24.835 1.00 48.47 73 LYS A C 1
ATOM 600 O O . LYS A 1 73 ? -4.664 14.311 -25.767 1.00 48.47 73 LYS A O 1
ATOM 605 N N . TRP A 1 74 ? -4.429 13.383 -23.743 1.00 44.34 74 TRP A N 1
ATOM 606 C CA . TRP A 1 74 ? -5.869 13.406 -23.474 1.00 44.34 74 TRP A CA 1
ATOM 607 C C . TRP A 1 74 ? -6.216 14.594 -22.570 1.00 44.34 74 TRP A C 1
ATOM 609 O O . TRP A 1 74 ? -5.772 14.704 -21.430 1.00 44.34 74 TRP A O 1
ATOM 619 N N . PHE A 1 75 ? -7.002 15.520 -23.115 1.00 51.16 75 PHE A N 1
ATOM 620 C CA . PHE A 1 75 ? -7.698 16.570 -22.377 1.00 51.16 75 PHE A CA 1
ATOM 621 C C . PHE A 1 75 ? -8.729 15.885 -21.462 1.00 51.16 75 PHE A C 1
ATOM 623 O O . PHE A 1 75 ? -9.815 15.522 -21.905 1.00 51.16 75 PHE A O 1
ATOM 630 N N . GLY A 1 76 ? -8.381 15.628 -20.202 1.00 42.81 76 GLY A N 1
ATOM 631 C CA . GLY A 1 76 ? -9.317 15.028 -19.252 1.00 42.81 76 GLY A CA 1
ATOM 632 C C . GLY A 1 76 ? -8.651 14.594 -17.956 1.00 42.81 76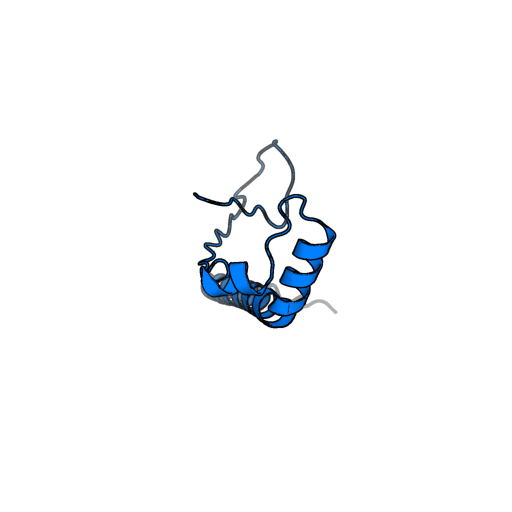 GLY A C 1
ATOM 633 O O . GLY A 1 76 ? -8.110 13.503 -17.898 1.00 42.81 76 GLY A O 1
ATOM 634 N N . LEU A 1 77 ? -8.756 15.459 -16.942 1.00 47.28 77 LEU A N 1
ATOM 635 C CA . LEU A 1 77 ? -8.419 15.250 -15.526 1.00 47.28 77 LEU A CA 1
ATOM 636 C C . LEU A 1 77 ? -6.970 14.809 -15.261 1.00 47.28 77 LEU A C 1
ATOM 638 O O . LEU A 1 77 ? -6.578 13.667 -15.456 1.00 47.28 77 LEU A O 1
ATOM 642 N N . GLY A 1 78 ? -6.193 15.788 -14.797 1.00 46.25 78 GLY A N 1
ATOM 643 C CA . GLY A 1 78 ? -4.749 15.747 -14.632 1.00 46.25 78 GLY A CA 1
ATOM 644 C C . GLY A 1 78 ? -4.172 14.544 -13.888 1.00 46.25 78 GLY A C 1
ATOM 645 O O . GLY A 1 78 ? -4.821 13.856 -13.105 1.00 46.25 78 GLY A O 1
ATOM 646 N N . SER A 1 79 ? -2.880 14.377 -14.154 1.00 48.16 79 SER A N 1
ATOM 647 C CA . SER A 1 79 ? -1.913 13.457 -13.570 1.00 48.16 79 SER A CA 1
ATOM 648 C C . SER A 1 79 ? -2.026 13.326 -12.046 1.00 48.16 79 SER A C 1
ATOM 650 O O . SER A 1 79 ? -1.305 13.979 -11.290 1.00 48.16 79 SER A O 1
ATOM 652 N N . GLY A 1 80 ? -2.912 12.448 -11.584 1.00 49.41 80 GLY A N 1
ATOM 653 C CA . GLY A 1 80 ? -2.851 11.903 -10.238 1.00 49.41 80 GLY A CA 1
ATOM 654 C C . GLY A 1 80 ? -1.722 10.881 -10.190 1.00 49.41 80 GLY A C 1
ATOM 655 O O . GLY A 1 80 ? -1.828 9.826 -10.804 1.00 49.41 80 GLY A O 1
ATOM 656 N N . PHE A 1 81 ? -0.649 11.211 -9.472 1.00 54.78 81 PHE A N 1
ATOM 657 C CA . PHE A 1 81 ? 0.540 10.387 -9.207 1.00 54.78 81 PHE A CA 1
ATOM 658 C C . PHE A 1 81 ? 0.222 8.938 -8.779 1.00 54.78 81 PHE A C 1
ATOM 660 O O . PHE A 1 81 ? 1.036 8.042 -8.976 1.00 54.78 81 PHE A O 1
ATOM 667 N N . PHE A 1 82 ? -0.975 8.686 -8.244 1.00 54.47 82 PHE A N 1
ATOM 668 C CA . PHE A 1 82 ? -1.425 7.369 -7.824 1.00 54.47 82 PHE A CA 1
ATOM 669 C C . PHE A 1 82 ? -2.961 7.335 -7.778 1.00 54.47 82 PHE A C 1
ATOM 671 O O . PHE A 1 82 ? -3.573 8.119 -7.053 1.00 54.47 82 PHE A O 1
ATOM 678 N N . LYS A 1 83 ? -3.602 6.443 -8.544 1.00 59.38 83 LYS A N 1
ATOM 679 C CA . LYS A 1 83 ? -5.029 6.118 -8.386 1.00 59.38 83 LYS A CA 1
ATOM 680 C C . LYS A 1 83 ? -5.134 4.667 -7.927 1.00 59.38 83 LYS A C 1
ATOM 682 O O . LYS A 1 83 ? -5.092 3.759 -8.751 1.00 59.38 83 LYS A O 1
ATOM 687 N N . ALA A 1 84 ? -5.261 4.457 -6.621 1.00 62.41 84 ALA A N 1
ATOM 688 C CA . ALA A 1 84 ? -5.648 3.160 -6.080 1.00 62.41 84 ALA A CA 1
ATOM 689 C C . ALA A 1 84 ? -7.159 2.981 -6.254 1.00 62.41 84 ALA A C 1
ATOM 691 O O . ALA A 1 84 ? -7.944 3.805 -5.786 1.00 62.41 84 ALA A O 1
ATOM 692 N N . ASN A 1 85 ? -7.564 1.911 -6.935 1.00 58.03 85 ASN A N 1
ATOM 693 C CA . ASN A 1 85 ? -8.948 1.454 -6.928 1.00 58.03 85 ASN A CA 1
ATOM 694 C C . ASN A 1 85 ? -8.999 0.197 -6.062 1.00 58.03 85 ASN A C 1
ATOM 696 O O . ASN A 1 85 ? -8.254 -0.746 -6.316 1.00 58.03 85 ASN A O 1
ATOM 700 N N . LEU A 1 86 ? -9.868 0.185 -5.054 1.00 51.81 86 LEU A N 1
ATOM 701 C CA . LEU A 1 86 ? -10.185 -1.039 -4.329 1.00 51.81 86 LEU A CA 1
ATOM 702 C C . LEU A 1 86 ? -11.111 -1.876 -5.217 1.00 51.81 86 LEU A C 1
ATOM 704 O O . LEU A 1 86 ? -12.239 -1.460 -5.486 1.00 51.81 86 LEU A O 1
ATOM 708 N N . ILE A 1 87 ? -10.629 -3.021 -5.694 1.00 58.28 87 ILE A N 1
ATOM 709 C CA . ILE A 1 87 ? -11.457 -4.005 -6.398 1.00 58.28 87 ILE A CA 1
ATOM 710 C C . ILE A 1 87 ? -12.034 -4.931 -5.319 1.00 58.28 87 ILE A C 1
ATOM 712 O O . ILE A 1 87 ? -11.275 -5.448 -4.503 1.00 58.28 87 ILE A O 1
ATOM 716 N N . ARG A 1 88 ? -13.363 -5.055 -5.266 1.00 58.56 88 ARG A N 1
ATOM 717 C CA . ARG A 1 88 ? -14.106 -5.905 -4.324 1.00 58.56 88 ARG A CA 1
ATOM 718 C C . ARG A 1 88 ? -14.823 -7.008 -5.079 1.00 58.56 88 ARG A C 1
ATOM 720 O O . ARG A 1 88 ? -15.306 -6.698 -6.193 1.00 58.56 88 ARG A O 1
#

Foldseek 3Di:
DDDPPPDDDDVVNVVVVVVVVVVVVVCVCVVCVVVVQVVCCVPPPVNDHPCRCVVVVVVVDDDDDDDDDPPDDDPDDDDDVDDDDDDD

Secondary structure (DSSP, 8-state):
----------HHHHHHH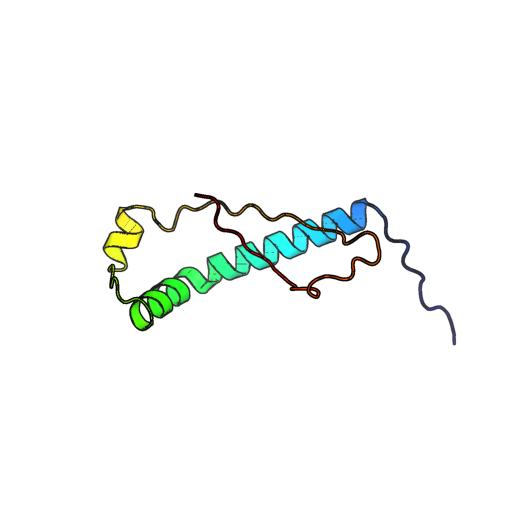HHHHHHHHHHHHHHTHHHHHHHHHHH-SS---HHHHHHTTTT------------S---SS---S-------

Sequence (88 aa):
MKDANEQVLSEESKEVWRDHVLQEIVNFLGSRKDEIYENYAKQSEARLSKEVIEGEGLMDFELAITFLRDKKKWFGLGSGFFKANLIR

pLDDT: mean 76.34, std 16.83, range [42.66, 94.06]